Protein AF-A0A2V6B8W8-F1 (afdb_monomer_lite)

Sequence (75 aa):
DADLRSPNFFVPLSDAQARKKVNSLMRYFTTQQNKQWFSEDLFYGLMRLRATEAASPS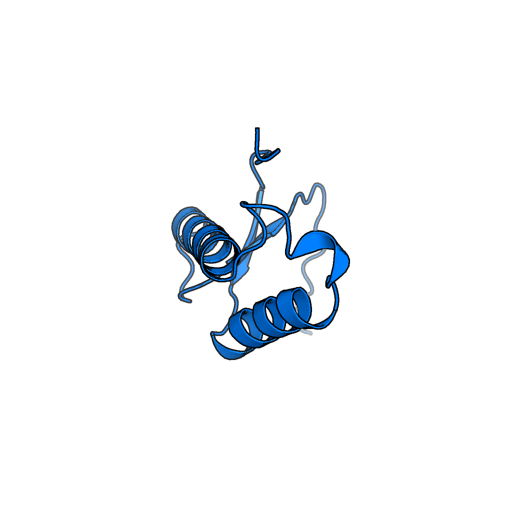RYAEAFCCRKVLLGTAN

Structure (mmCIF, N/CA/C/O backbone):
data_AF-A0A2V6B8W8-F1
#
_entry.id   AF-A0A2V6B8W8-F1
#
loop_
_atom_site.group_PDB
_atom_site.id
_atom_site.type_symbol
_atom_site.label_atom_id
_atom_site.label_alt_id
_atom_site.label_comp_id
_atom_site.label_asym_id
_atom_site.label_entity_id
_atom_site.label_seq_id
_atom_site.pdbx_PDB_ins_code
_atom_site.Cartn_x
_atom_site.Cartn_y
_atom_site.Cartn_z
_atom_site.occupancy
_atom_site.B_iso_or_equiv
_atom_site.auth_seq_id
_atom_site.auth_comp_id
_atom_site.auth_asym_id
_atom_site.auth_atom_id
_atom_site.pdbx_PDB_model_num
ATOM 1 N N . ASP A 1 1 ? 5.467 1.611 19.095 1.00 50.47 1 ASP A N 1
ATOM 2 C CA . ASP A 1 1 ? 6.458 1.255 18.072 1.00 50.47 1 ASP A CA 1
ATOM 3 C C . ASP A 1 1 ? 5.701 0.613 16.919 1.00 50.47 1 ASP A C 1
ATOM 5 O O . ASP A 1 1 ? 4.965 -0.331 17.172 1.00 50.47 1 ASP A O 1
ATOM 9 N N . ALA A 1 2 ? 5.734 1.183 15.714 1.00 62.41 2 ALA A N 1
ATOM 10 C CA . ALA A 1 2 ? 4.890 0.742 14.590 1.00 62.41 2 ALA A CA 1
ATOM 11 C C . ALA A 1 2 ? 5.371 -0.583 13.948 1.00 62.41 2 ALA A C 1
ATOM 13 O O . ALA A 1 2 ? 4.993 -0.880 12.817 1.00 62.41 2 ALA A O 1
ATOM 14 N N . ASP A 1 3 ? 6.223 -1.341 14.658 1.00 64.69 3 ASP A N 1
ATOM 15 C CA . ASP A 1 3 ? 6.936 -2.547 14.206 1.00 64.69 3 ASP A CA 1
ATOM 16 C C . ASP A 1 3 ? 7.424 -2.401 12.756 1.00 64.69 3 ASP A C 1
ATOM 18 O O . ASP A 1 3 ? 7.254 -3.278 11.906 1.00 64.69 3 ASP A O 1
ATOM 22 N N . LEU A 1 4 ? 8.016 -1.237 12.456 1.00 67.81 4 LEU A N 1
ATOM 23 C CA . LEU A 1 4 ? 8.599 -0.921 11.154 1.00 67.81 4 LEU A CA 1
ATOM 24 C C . LEU A 1 4 ? 9.960 -1.605 11.037 1.00 67.81 4 LEU A C 1
ATOM 26 O O . LEU A 1 4 ? 10.975 -0.949 10.803 1.00 67.81 4 LEU A O 1
ATOM 30 N N . ARG A 1 5 ? 9.983 -2.934 11.197 1.00 75.75 5 ARG A N 1
ATOM 31 C CA . ARG A 1 5 ? 11.128 -3.763 10.811 1.00 75.75 5 ARG A CA 1
ATOM 32 C C . ARG A 1 5 ? 11.636 -3.295 9.452 1.00 75.75 5 ARG A C 1
ATOM 34 O O . ARG A 1 5 ? 10.821 -3.017 8.575 1.00 75.75 5 ARG A O 1
ATOM 41 N N . SER A 1 6 ? 12.956 -3.201 9.291 1.00 85.19 6 SER A N 1
ATOM 42 C CA . SER A 1 6 ? 13.588 -2.749 8.049 1.00 85.19 6 SER A CA 1
ATOM 43 C C . SER A 1 6 ? 13.231 -3.716 6.915 1.00 85.19 6 SER A C 1
ATOM 45 O O . SER A 1 6 ? 13.778 -4.823 6.873 1.00 85.19 6 SER A O 1
ATOM 47 N N . PRO A 1 7 ? 12.289 -3.361 6.023 1.00 91.44 7 PRO A N 1
ATOM 48 C CA . PRO A 1 7 ? 11.909 -4.245 4.940 1.00 91.44 7 PRO A CA 1
ATOM 49 C C . PRO A 1 7 ? 13.006 -4.238 3.879 1.00 91.44 7 PRO A C 1
ATOM 51 O O . PRO A 1 7 ? 13.782 -3.291 3.766 1.00 91.44 7 PRO A O 1
ATOM 54 N N . ASN A 1 8 ? 13.075 -5.308 3.094 1.00 93.75 8 ASN A N 1
ATOM 55 C CA . ASN A 1 8 ? 14.118 -5.484 2.082 1.00 93.75 8 ASN A CA 1
ATOM 56 C C . ASN A 1 8 ? 13.563 -5.750 0.678 1.00 93.75 8 ASN A C 1
ATOM 58 O O . ASN A 1 8 ? 14.332 -5.943 -0.259 1.00 93.75 8 ASN A O 1
ATOM 62 N N . PHE A 1 9 ? 12.239 -5.771 0.526 1.00 95.50 9 PHE A N 1
ATOM 63 C CA . PHE A 1 9 ? 11.577 -5.993 -0.748 1.00 95.50 9 PHE A CA 1
ATOM 64 C C . PHE A 1 9 ? 10.424 -5.013 -0.912 1.00 95.50 9 PHE A C 1
ATOM 66 O O . PHE A 1 9 ? 9.519 -4.971 -0.081 1.00 95.50 9 PHE A O 1
ATOM 73 N N . PHE A 1 10 ? 10.461 -4.225 -1.981 1.00 96.75 10 PHE A N 1
ATOM 74 C CA . PHE A 1 10 ? 9.522 -3.136 -2.216 1.00 96.75 10 PHE A CA 1
ATOM 75 C C . PHE A 1 10 ? 8.822 -3.325 -3.553 1.00 96.75 10 PHE A C 1
ATOM 77 O O . PHE A 1 10 ? 9.454 -3.673 -4.550 1.00 96.75 10 PHE A O 1
ATOM 84 N N . VAL A 1 11 ? 7.516 -3.077 -3.573 1.00 96.94 11 VAL A N 1
ATOM 85 C CA . VAL A 1 11 ? 6.682 -3.214 -4.768 1.00 96.94 11 VAL A CA 1
ATOM 86 C C . VAL A 1 11 ? 6.004 -1.875 -5.050 1.00 96.94 11 VAL A C 1
ATOM 88 O O . VAL A 1 11 ? 5.154 -1.457 -4.256 1.00 96.94 11 VAL A O 1
ATOM 91 N N . PRO A 1 12 ? 6.355 -1.192 -6.157 1.00 98.12 12 PRO A N 1
ATOM 92 C CA . PRO A 1 12 ? 5.658 0.006 -6.604 1.00 98.12 12 PRO A CA 1
ATOM 93 C C . PRO A 1 12 ? 4.164 -0.255 -6.792 1.00 98.12 12 PRO A C 1
ATOM 95 O O . PRO A 1 12 ? 3.759 -1.258 -7.380 1.00 98.12 12 PRO A O 1
ATOM 98 N N . LEU A 1 13 ? 3.340 0.674 -6.320 1.00 98.38 13 LEU A N 1
ATOM 99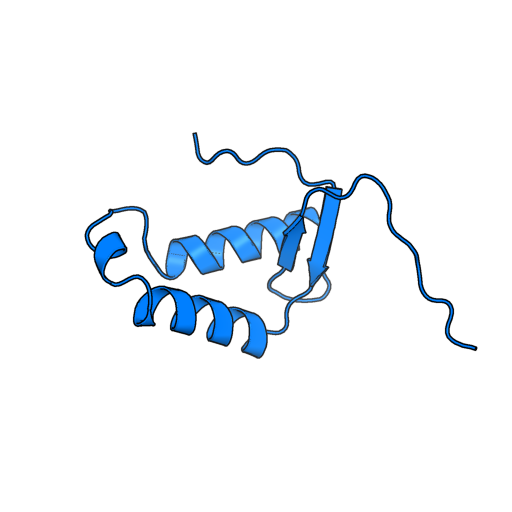 C CA . LEU A 1 13 ? 1.903 0.684 -6.550 1.00 98.38 13 LEU A CA 1
ATOM 100 C C . LEU A 1 13 ? 1.519 1.816 -7.498 1.00 98.38 13 LEU A C 1
ATOM 102 O O . LEU A 1 13 ? 2.045 2.927 -7.409 1.00 98.38 13 LEU A O 1
ATOM 106 N N . SER A 1 14 ? 0.532 1.550 -8.348 1.00 98.25 14 SER A N 1
ATOM 107 C CA . SER A 1 14 ? -0.249 2.595 -9.013 1.00 98.25 14 SER A CA 1
ATOM 108 C C . SER A 1 14 ? -1.166 3.314 -8.016 1.00 98.25 14 SER A C 1
ATOM 110 O O . SER A 1 14 ? -1.598 2.737 -7.013 1.00 98.25 14 SER A O 1
ATOM 112 N N . ASP A 1 15 ? -1.556 4.552 -8.324 1.00 98.06 15 ASP A N 1
ATOM 113 C CA . ASP A 1 15 ? -2.541 5.303 -7.534 1.00 98.06 15 ASP A CA 1
ATOM 114 C C . ASP A 1 15 ? -3.878 4.560 -7.394 1.00 98.06 15 ASP A C 1
ATOM 116 O O . ASP A 1 15 ? -4.526 4.628 -6.349 1.00 98.06 15 ASP A O 1
ATOM 120 N N . ALA A 1 16 ? -4.284 3.804 -8.420 1.00 98.50 16 ALA A N 1
ATOM 121 C CA . ALA A 1 16 ? -5.492 2.984 -8.374 1.00 98.50 16 ALA A CA 1
ATOM 122 C C . ALA A 1 16 ? -5.379 1.848 -7.343 1.00 98.50 16 ALA A C 1
ATOM 124 O O . ALA A 1 16 ? -6.326 1.606 -6.592 1.00 98.50 16 ALA A O 1
ATOM 125 N N . GLN A 1 17 ? -4.223 1.177 -7.261 1.00 98.56 17 GLN A N 1
ATOM 126 C CA . GLN A 1 17 ? -3.968 0.139 -6.256 1.00 98.56 17 GLN A CA 1
ATOM 127 C C . GLN A 1 17 ? -3.924 0.726 -4.843 1.00 98.56 17 GLN A C 1
ATOM 129 O O . GLN A 1 17 ? -4.589 0.193 -3.953 1.00 98.56 17 GLN A O 1
ATOM 134 N N . ALA A 1 18 ? -3.213 1.840 -4.649 1.00 98.56 18 ALA A N 1
ATOM 135 C CA . ALA A 1 18 ? -3.130 2.524 -3.359 1.00 98.56 18 ALA A CA 1
ATOM 136 C C . ALA A 1 18 ? -4.523 2.946 -2.860 1.00 98.56 18 ALA A C 1
ATOM 138 O O . ALA A 1 18 ? -4.917 2.619 -1.740 1.00 98.56 18 ALA A O 1
ATOM 139 N N . ARG A 1 19 ? -5.322 3.580 -3.728 1.00 98.62 19 ARG A N 1
ATOM 140 C CA . ARG A 1 19 ? -6.701 3.982 -3.414 1.00 98.62 19 ARG A CA 1
ATOM 141 C C . ARG A 1 19 ? -7.594 2.791 -3.100 1.00 98.62 19 ARG A C 1
ATOM 143 O O . ARG A 1 19 ? -8.329 2.811 -2.116 1.00 98.62 19 ARG A O 1
ATOM 150 N N . LYS A 1 20 ? -7.529 1.733 -3.915 1.00 98.75 20 LYS A N 1
ATOM 151 C CA . LYS A 1 20 ? -8.306 0.510 -3.682 1.00 98.75 20 LYS A CA 1
ATOM 152 C C . LYS A 1 20 ? -7.955 -0.116 -2.331 1.00 98.75 20 LYS A C 1
ATOM 154 O O . LYS A 1 20 ? -8.867 -0.542 -1.620 1.00 98.75 20 LYS A O 1
ATOM 159 N N . LYS A 1 21 ? -6.668 -0.147 -1.964 1.00 98.50 21 LYS A N 1
ATOM 160 C CA . LYS A 1 21 ? -6.204 -0.638 -0.660 1.00 98.50 21 LYS A CA 1
ATOM 161 C C . LYS A 1 21 ? -6.809 0.182 0.480 1.00 98.50 21 LYS A C 1
ATOM 163 O O . LYS A 1 21 ? -7.471 -0.399 1.336 1.00 98.50 21 LYS A O 1
ATOM 168 N N . VAL A 1 22 ? -6.643 1.505 0.465 1.00 98.62 22 VAL A N 1
ATOM 169 C CA . VAL A 1 22 ? -7.141 2.384 1.539 1.00 98.62 22 VAL A CA 1
ATOM 170 C C . VAL A 1 22 ? -8.663 2.307 1.670 1.00 98.62 22 VAL A C 1
ATOM 172 O O . VAL A 1 22 ? -9.163 2.053 2.763 1.00 98.62 22 VAL A O 1
ATOM 175 N N . A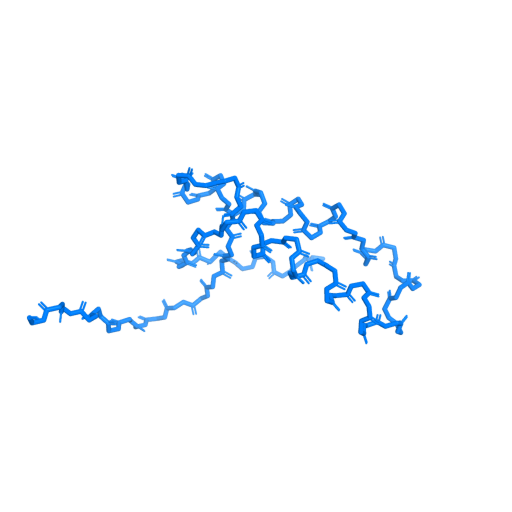SN A 1 23 ? -9.403 2.380 0.560 1.00 98.50 23 ASN A N 1
ATOM 176 C CA . ASN A 1 23 ? -10.863 2.248 0.581 1.00 98.50 23 ASN A CA 1
ATOM 177 C C . ASN A 1 23 ? -11.316 0.908 1.182 1.00 98.50 23 ASN A C 1
ATOM 179 O O . ASN A 1 23 ? -12.320 0.849 1.890 1.00 98.50 23 ASN A O 1
ATOM 183 N N . SER A 1 24 ? -10.583 -0.174 0.908 1.00 98.62 24 SER A N 1
ATOM 184 C CA . SER A 1 24 ? -10.893 -1.494 1.467 1.00 98.62 24 SER A CA 1
ATOM 185 C C . SER A 1 24 ? -10.642 -1.540 2.975 1.00 98.62 24 SER A C 1
ATOM 187 O O . SER A 1 24 ? -11.467 -2.086 3.706 1.00 98.62 24 SER A O 1
ATOM 189 N N . LEU A 1 25 ? -9.550 -0.931 3.452 1.00 98.06 25 LEU A N 1
ATOM 190 C CA . LEU A 1 25 ? -9.255 -0.826 4.883 1.00 98.06 25 LEU A CA 1
ATOM 191 C C . LEU A 1 25 ? -10.372 -0.074 5.615 1.00 98.06 25 LEU A C 1
ATOM 193 O O . LEU A 1 25 ? -10.948 -0.603 6.564 1.00 98.06 25 LEU A O 1
ATOM 197 N N . MET A 1 26 ? -10.747 1.105 5.114 1.00 97.81 26 MET A N 1
ATOM 198 C CA . MET A 1 26 ? -11.781 1.931 5.742 1.00 97.81 26 MET A CA 1
ATOM 199 C C . MET A 1 26 ? -13.161 1.266 5.732 1.00 97.81 26 MET A C 1
ATOM 201 O O . MET A 1 26 ? -13.913 1.402 6.698 1.00 97.81 26 MET A O 1
ATOM 205 N N . ARG A 1 27 ? -13.488 0.519 4.669 1.00 98.00 27 ARG A N 1
ATOM 206 C CA . ARG A 1 27 ? -14.790 -0.139 4.514 1.00 98.00 27 ARG A CA 1
ATOM 207 C C . ARG A 1 27 ? -14.959 -1.372 5.397 1.00 98.00 27 ARG A C 1
ATOM 209 O O . ARG A 1 27 ? -16.043 -1.574 5.934 1.00 98.00 27 ARG A O 1
ATOM 216 N N . TYR A 1 28 ? -13.941 -2.226 5.491 1.00 98.38 28 TYR A N 1
ATOM 217 C CA . TYR A 1 28 ? -14.118 -3.572 6.052 1.00 98.38 28 TYR A CA 1
ATOM 218 C C . TYR A 1 28 ? -13.613 -3.730 7.490 1.00 98.38 28 TYR A C 1
ATOM 220 O O . TYR A 1 28 ? -14.058 -4.641 8.182 1.00 98.38 28 TYR A O 1
ATOM 228 N N . PHE A 1 29 ? -12.745 -2.842 7.982 1.00 97.50 29 PHE A N 1
ATOM 229 C CA . PHE A 1 29 ? -12.195 -2.923 9.342 1.00 97.50 29 PHE A CA 1
ATOM 230 C C . PHE A 1 29 ? -12.886 -1.940 10.293 1.00 97.50 29 PHE A C 1
ATOM 232 O O . PHE A 1 29 ? -12.247 -1.146 10.981 1.00 97.50 29 PHE A O 1
ATOM 239 N N . THR A 1 30 ? -14.217 -1.999 10.351 1.00 95.88 30 THR A N 1
ATOM 240 C CA . THR A 1 30 ? -15.046 -1.063 11.132 1.00 95.88 30 THR A CA 1
ATOM 241 C C . THR A 1 30 ? -14.687 -1.035 12.619 1.00 95.88 30 THR A C 1
ATOM 243 O O . THR A 1 30 ? -14.650 0.031 13.225 1.00 95.88 30 THR A O 1
ATOM 246 N N . THR A 1 31 ? -14.317 -2.176 13.207 1.00 97.00 31 THR A N 1
ATOM 247 C CA . THR A 1 31 ? -13.900 -2.263 14.621 1.00 97.00 31 THR A CA 1
ATOM 248 C C . THR A 1 31 ? -12.609 -1.500 14.930 1.00 97.00 31 THR A C 1
ATOM 250 O O . THR A 1 31 ? -12.339 -1.201 16.094 1.00 97.00 31 THR A O 1
ATOM 253 N N . GLN A 1 32 ? -11.810 -1.173 13.910 1.00 97.44 32 GLN A N 1
ATOM 254 C CA . GLN A 1 32 ? -10.570 -0.415 14.058 1.00 97.44 32 GLN A CA 1
ATOM 255 C C . GLN A 1 32 ? -10.776 1.099 13.938 1.00 97.44 32 GLN A C 1
ATOM 257 O O . GLN A 1 32 ? -9.909 1.842 14.382 1.00 97.44 32 GLN A O 1
ATOM 262 N N . GLN A 1 33 ? -11.916 1.575 13.421 1.00 93.19 33 GLN A N 1
ATOM 263 C CA . GLN A 1 33 ? -12.154 3.003 13.140 1.00 93.19 33 GLN A CA 1
ATOM 264 C C . GLN A 1 33 ? -12.053 3.911 14.378 1.00 93.19 33 GLN A C 1
ATOM 266 O O . GLN A 1 33 ? -11.711 5.080 14.254 1.00 93.19 33 GLN A O 1
ATOM 271 N N . ASN A 1 34 ? -12.287 3.379 15.583 1.00 95.00 34 ASN A N 1
ATOM 272 C CA . ASN A 1 34 ? -12.145 4.133 16.837 1.00 95.00 34 ASN A CA 1
ATOM 273 C C . ASN A 1 34 ? -10.689 4.267 17.317 1.00 95.00 34 ASN A C 1
ATOM 275 O O . ASN A 1 34 ? -10.431 4.846 18.372 1.00 95.00 34 ASN A O 1
ATOM 279 N N . LYS A 1 35 ? -9.719 3.679 16.610 1.00 96.50 35 LYS A N 1
ATOM 280 C CA . LYS A 1 35 ? -8.301 3.797 16.951 1.00 96.50 35 LYS A CA 1
ATOM 281 C C . LYS A 1 35 ? -7.731 5.039 16.276 1.00 96.50 35 LYS A C 1
ATOM 283 O O . LYS A 1 35 ? -7.816 5.165 15.064 1.00 96.50 35 LYS A O 1
ATOM 288 N N . GLN A 1 36 ? -7.061 5.896 17.047 1.00 95.00 36 GLN A N 1
ATOM 289 C CA . GLN A 1 36 ? -6.454 7.137 16.542 1.00 95.00 36 GLN A CA 1
ATOM 290 C C . GLN A 1 36 ? -5.517 6.920 15.337 1.00 95.00 36 GLN A C 1
ATOM 292 O O . GLN A 1 36 ? -5.388 7.800 14.497 1.00 95.00 36 GLN A O 1
ATOM 297 N N . TRP A 1 37 ? -4.859 5.762 15.248 1.00 93.69 37 TRP A N 1
ATOM 298 C CA . TRP A 1 37 ? -3.958 5.436 14.142 1.00 93.69 37 TRP A CA 1
ATOM 299 C C . TRP A 1 37 ? -4.684 4.949 12.877 1.00 93.69 37 TRP A C 1
ATOM 301 O O . TRP A 1 37 ? -4.073 4.892 11.817 1.00 93.69 37 TRP A O 1
ATOM 311 N N . PHE A 1 38 ? -5.952 4.536 12.956 1.00 96.81 38 PHE A N 1
ATOM 312 C CA . PHE A 1 38 ? -6.651 3.902 11.837 1.00 96.81 38 PHE A CA 1
ATOM 313 C C . PHE A 1 38 ? -7.242 4.956 10.897 1.00 96.81 38 PHE A C 1
ATOM 315 O O . PHE A 1 38 ? -8.442 5.229 10.910 1.00 96.81 38 PHE A O 1
ATOM 322 N N . SER A 1 39 ? -6.382 5.572 10.091 1.00 97.25 39 SER A N 1
ATOM 323 C CA . SER A 1 39 ? -6.747 6.697 9.238 1.00 97.25 39 SER A CA 1
ATOM 324 C C . SER A 1 39 ? -6.156 6.582 7.833 1.00 97.25 39 SER A C 1
ATOM 326 O O . SER A 1 39 ? -5.103 5.978 7.609 1.00 97.25 39 SER A O 1
ATOM 328 N N . GLU A 1 40 ? -6.853 7.160 6.852 1.00 98.25 40 GLU A N 1
ATOM 329 C CA . GLU A 1 40 ? -6.434 7.119 5.448 1.00 98.25 40 GLU A CA 1
ATOM 330 C C . GLU A 1 40 ? -5.056 7.748 5.232 1.00 98.25 40 GLU A C 1
ATOM 332 O O . GLU A 1 40 ? -4.222 7.197 4.512 1.00 98.25 40 GLU A O 1
ATOM 337 N N . ASP A 1 41 ? -4.811 8.892 5.867 1.00 97.88 41 ASP A N 1
ATOM 338 C CA . ASP A 1 41 ? -3.558 9.636 5.787 1.00 97.88 41 ASP A CA 1
ATOM 339 C C . ASP A 1 41 ? -2.379 8.832 6.339 1.00 97.88 41 ASP A C 1
ATOM 341 O O . ASP A 1 41 ? -1.313 8.853 5.722 1.00 97.88 41 ASP A O 1
ATOM 345 N N . LEU A 1 42 ? -2.568 8.042 7.405 1.00 96.88 42 LEU A N 1
ATOM 346 C CA . LEU A 1 42 ? -1.528 7.128 7.879 1.00 96.88 42 LEU A CA 1
ATOM 347 C C . LEU A 1 42 ? -1.209 6.069 6.819 1.00 96.88 42 LEU A C 1
ATOM 349 O O . LEU A 1 42 ? -0.038 5.833 6.517 1.00 96.88 42 LEU A O 1
ATOM 353 N N . PHE A 1 43 ? -2.226 5.437 6.225 1.00 97.56 43 PHE A N 1
ATOM 354 C CA . PHE A 1 43 ? -2.011 4.392 5.221 1.00 97.56 43 PHE A CA 1
ATOM 355 C C . PHE A 1 43 ? -1.330 4.930 3.960 1.00 97.56 43 PHE A C 1
ATOM 357 O O . PHE A 1 43 ? -0.377 4.322 3.466 1.00 97.56 43 PHE A O 1
ATOM 364 N N . TYR A 1 44 ? -1.765 6.088 3.456 1.00 98.56 44 TYR A N 1
ATOM 365 C CA . TYR A 1 44 ? -1.100 6.750 2.334 1.00 98.56 44 TYR A CA 1
ATOM 366 C C . TYR A 1 44 ? 0.310 7.222 2.696 1.00 98.56 44 TYR A C 1
ATOM 368 O O . TYR A 1 44 ? 1.226 7.067 1.886 1.00 98.56 44 TYR A O 1
ATOM 376 N N . GLY A 1 45 ? 0.496 7.777 3.894 1.00 97.62 45 GLY A N 1
ATOM 377 C CA . GLY A 1 45 ? 1.784 8.242 4.399 1.00 97.62 45 GLY A CA 1
ATOM 378 C C . GLY A 1 45 ? 2.799 7.108 4.486 1.00 97.62 45 GLY A C 1
ATOM 379 O O . GLY A 1 45 ? 3.908 7.239 3.972 1.00 97.62 45 GLY A O 1
ATOM 380 N N . LEU A 1 46 ? 2.397 5.956 5.027 1.00 96.44 46 LEU A N 1
ATOM 381 C CA . LEU A 1 46 ? 3.254 4.776 5.093 1.00 96.44 46 LEU A CA 1
ATOM 382 C C . LEU A 1 46 ? 3.656 4.297 3.694 1.00 96.44 46 LEU A C 1
ATOM 384 O O . LEU A 1 46 ? 4.845 4.134 3.430 1.00 96.44 46 LEU A O 1
ATOM 388 N N . MET A 1 47 ? 2.700 4.147 2.770 1.00 97.81 47 MET A N 1
ATOM 389 C CA . MET A 1 47 ? 3.013 3.776 1.383 1.00 97.81 47 MET A CA 1
ATOM 390 C C . MET A 1 47 ? 3.941 4.789 0.702 1.00 97.81 47 MET A C 1
ATOM 392 O O . MET A 1 47 ? 4.770 4.418 -0.131 1.00 97.81 47 MET A O 1
ATOM 396 N N . ARG A 1 48 ? 3.812 6.079 1.038 1.00 97.94 48 ARG A N 1
ATOM 397 C CA . ARG A 1 48 ? 4.665 7.136 0.493 1.00 97.94 48 ARG A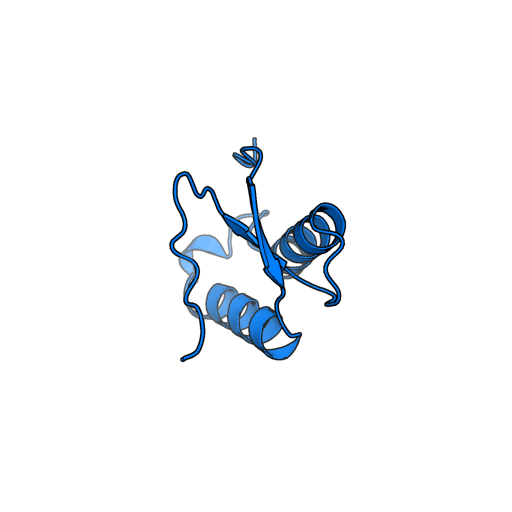 CA 1
ATOM 398 C C . ARG A 1 48 ? 6.094 7.031 1.015 1.00 97.94 48 ARG A C 1
ATOM 400 O O . ARG A 1 48 ? 7.017 7.144 0.215 1.00 97.94 48 ARG A O 1
ATOM 407 N N . LEU A 1 49 ? 6.274 6.772 2.311 1.00 96.00 49 LEU A N 1
ATOM 408 C CA . LEU A 1 49 ? 7.592 6.529 2.905 1.00 96.00 49 LEU A CA 1
ATOM 409 C C . LEU A 1 49 ? 8.284 5.341 2.236 1.00 96.00 49 LEU A C 1
ATOM 411 O O . LEU A 1 49 ? 9.434 5.459 1.829 1.00 96.00 49 LEU A O 1
ATOM 415 N N . ARG A 1 50 ? 7.559 4.240 2.010 1.00 96.50 50 ARG A N 1
ATOM 416 C CA . ARG A 1 50 ? 8.108 3.066 1.314 1.00 96.50 50 ARG A CA 1
ATOM 417 C C . ARG A 1 50 ? 8.493 3.360 -0.132 1.00 96.50 50 ARG A C 1
ATOM 419 O O . ARG A 1 50 ? 9.514 2.869 -0.601 1.00 96.50 50 ARG A O 1
ATOM 426 N N . ALA A 1 51 ? 7.711 4.179 -0.835 1.00 97.75 51 ALA A N 1
ATOM 427 C CA . ALA A 1 51 ? 8.065 4.602 -2.188 1.00 97.75 51 ALA A CA 1
ATOM 428 C C . ALA A 1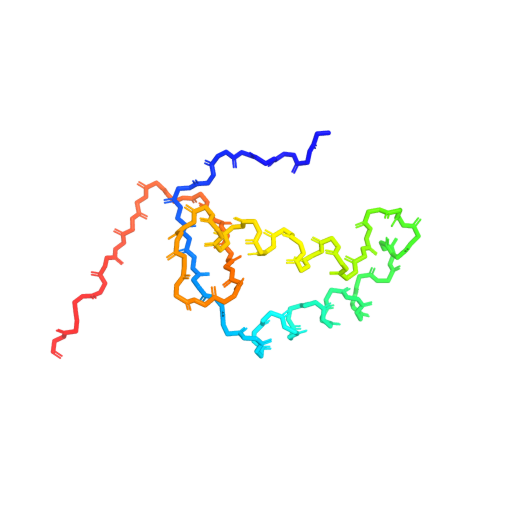 51 ? 9.366 5.419 -2.194 1.00 97.75 51 ALA A C 1
ATOM 430 O O . ALA A 1 51 ? 10.205 5.218 -3.067 1.00 97.75 51 ALA A O 1
ATOM 431 N N . THR A 1 52 ? 9.543 6.305 -1.209 1.00 96.81 52 THR A N 1
ATOM 432 C CA . THR A 1 52 ? 10.773 7.088 -1.033 1.00 96.81 52 THR A CA 1
ATOM 433 C C . THR A 1 52 ? 11.970 6.192 -0.706 1.00 96.81 52 THR A C 1
ATOM 435 O O . THR A 1 52 ? 13.005 6.331 -1.348 1.00 96.81 52 THR A O 1
ATOM 438 N N . GLU A 1 53 ? 11.827 5.249 0.232 1.00 94.94 53 GLU A N 1
ATOM 439 C CA . GLU A 1 53 ? 12.879 4.280 0.596 1.00 94.94 53 GLU A CA 1
ATOM 440 C C . GLU A 1 53 ? 13.357 3.459 -0.611 1.00 94.94 53 GLU A C 1
ATOM 442 O O . GLU A 1 53 ? 14.551 3.220 -0.767 1.00 94.94 53 GLU A O 1
ATOM 447 N N . ALA A 1 54 ? 12.431 3.060 -1.485 1.00 94.94 54 ALA A N 1
ATOM 448 C CA . ALA A 1 54 ? 12.723 2.250 -2.664 1.00 94.94 54 ALA A CA 1
ATOM 449 C C . ALA A 1 54 ? 13.183 3.053 -3.892 1.00 94.94 54 ALA A C 1
ATOM 451 O O . ALA A 1 54 ? 13.407 2.450 -4.941 1.00 94.94 54 ALA A O 1
ATOM 452 N N . ALA A 1 55 ? 13.237 4.391 -3.809 1.00 96.00 55 ALA A N 1
ATOM 453 C CA . ALA A 1 55 ? 13.343 5.273 -4.977 1.00 96.00 55 ALA A CA 1
ATOM 454 C C . ALA A 1 55 ? 12.355 4.872 -6.098 1.00 96.00 55 ALA A C 1
ATOM 456 O O . ALA A 1 55 ? 12.699 4.814 -7.279 1.00 96.00 55 ALA A O 1
ATOM 457 N N . SER A 1 56 ? 11.121 4.538 -5.704 1.00 95.94 56 SER A N 1
ATOM 458 C CA . SER A 1 56 ? 10.097 3.998 -6.597 1.00 95.94 56 SER A CA 1
ATOM 459 C C . SER A 1 56 ? 9.771 4.978 -7.731 1.00 95.94 56 SER A C 1
ATOM 461 O O . SER A 1 56 ? 9.608 6.175 -7.471 1.00 95.94 56 SER A O 1
ATOM 463 N N . PRO A 1 57 ? 9.573 4.495 -8.974 1.00 95.12 57 PRO A N 1
ATOM 464 C CA . PRO A 1 57 ? 9.091 5.332 -10.072 1.00 95.12 57 PRO A CA 1
ATOM 465 C C . PRO A 1 57 ? 7.640 5.796 -9.869 1.00 95.12 57 PRO A C 1
ATOM 467 O O . PRO A 1 57 ? 7.195 6.738 -10.520 1.00 95.12 57 PRO A O 1
ATOM 470 N N . SER A 1 58 ? 6.885 5.140 -8.983 1.00 97.00 58 SER A N 1
ATOM 471 C CA . SER A 1 58 ? 5.522 5.532 -8.632 1.00 97.00 58 SER A CA 1
ATOM 472 C C . SER A 1 58 ? 5.456 6.244 -7.280 1.00 97.00 58 SER A C 1
ATOM 474 O O . SER A 1 58 ? 6.353 6.160 -6.439 1.00 97.00 58 SER A O 1
ATOM 476 N N . ARG A 1 59 ? 4.339 6.940 -7.037 1.00 97.69 59 ARG A N 1
ATOM 477 C CA . ARG A 1 59 ? 4.130 7.726 -5.814 1.00 97.69 59 ARG A CA 1
ATOM 478 C C . ARG A 1 59 ? 4.074 6.876 -4.541 1.00 97.69 59 ARG A C 1
ATOM 480 O O . ARG A 1 59 ? 4.435 7.377 -3.475 1.00 97.69 59 ARG A O 1
ATOM 487 N N . TYR A 1 60 ? 3.634 5.627 -4.652 1.00 98.62 60 TYR A N 1
ATOM 488 C CA . TYR A 1 60 ? 3.362 4.724 -3.536 1.00 98.62 60 TYR A CA 1
ATOM 489 C C . TYR A 1 60 ? 4.078 3.393 -3.735 1.00 98.62 60 TYR A C 1
ATOM 491 O O . TYR A 1 60 ? 4.193 2.918 -4.860 1.00 98.62 60 TYR A O 1
ATOM 499 N N . ALA A 1 61 ? 4.506 2.760 -2.649 1.00 98.25 61 ALA A N 1
ATOM 500 C CA . ALA A 1 61 ? 4.982 1.385 -2.673 1.00 98.25 61 ALA A CA 1
ATOM 501 C C . ALA A 1 61 ? 4.546 0.645 -1.408 1.00 98.25 61 ALA A C 1
ATOM 503 O O . ALA A 1 61 ? 4.266 1.254 -0.377 1.00 98.25 61 ALA A O 1
ATOM 504 N N . GLU A 1 62 ? 4.519 -0.678 -1.489 1.00 97.31 62 GLU A N 1
ATOM 505 C CA . GLU A 1 62 ? 4.430 -1.554 -0.322 1.00 97.31 62 GLU A CA 1
ATOM 506 C C . GLU A 1 62 ? 5.788 -2.161 -0.035 1.00 97.31 62 GLU A C 1
ATOM 508 O O . GLU A 1 62 ? 6.575 -2.394 -0.953 1.00 97.31 62 GLU A O 1
ATOM 513 N N . ALA A 1 63 ? 6.042 -2.444 1.236 1.00 95.44 63 ALA A N 1
ATOM 514 C CA . ALA A 1 63 ? 7.284 -3.043 1.676 1.00 95.44 63 ALA A CA 1
ATOM 515 C C . ALA A 1 63 ? 7.020 -4.368 2.393 1.00 95.44 63 ALA A C 1
ATOM 517 O O . ALA A 1 63 ? 6.069 -4.501 3.163 1.00 95.44 63 ALA A O 1
ATOM 518 N N . PHE A 1 64 ? 7.882 -5.342 2.133 1.00 93.81 64 PHE A N 1
ATOM 519 C CA . PHE A 1 64 ? 7.772 -6.714 2.599 1.00 93.81 64 PHE A CA 1
ATOM 520 C C . PHE A 1 64 ? 9.132 -7.214 3.094 1.00 93.81 64 PHE A C 1
ATOM 522 O O . PHE A 1 64 ? 10.192 -6.715 2.706 1.00 93.81 64 PHE A O 1
ATOM 529 N N . CYS A 1 65 ? 9.092 -8.257 3.921 1.00 93.56 65 CYS A N 1
ATOM 530 C CA . CYS A 1 65 ? 10.271 -9.029 4.293 1.00 93.56 65 CYS A CA 1
ATOM 531 C C . CYS A 1 65 ? 10.370 -10.256 3.383 1.00 93.56 65 CYS A C 1
ATOM 533 O O . CYS A 1 65 ? 9.513 -11.138 3.428 1.00 93.56 65 CYS A O 1
ATOM 535 N N . CYS A 1 66 ? 11.427 -10.335 2.583 1.00 93.94 66 CYS A N 1
ATOM 536 C CA . CYS A 1 66 ? 11.681 -11.442 1.672 1.00 93.94 66 CYS A CA 1
ATOM 537 C C . CYS A 1 66 ? 13.080 -12.017 1.919 1.00 93.94 66 CYS A C 1
ATOM 539 O O . CYS A 1 66 ? 14.083 -11.325 1.762 1.00 93.94 66 CYS A O 1
ATOM 541 N N . ARG A 1 67 ? 13.172 -13.297 2.301 1.00 95.69 67 ARG A N 1
ATOM 542 C CA . ARG A 1 67 ? 14.471 -13.984 2.447 1.00 95.69 67 ARG A CA 1
ATOM 543 C C . ARG A 1 67 ? 14.963 -14.595 1.132 1.00 95.69 67 ARG A C 1
ATOM 545 O O . ARG A 1 67 ? 16.166 -14.682 0.915 1.00 95.69 67 ARG A O 1
ATOM 552 N N . LYS A 1 68 ? 14.046 -15.086 0.298 1.00 95.19 68 LYS A N 1
ATOM 553 C CA . LYS A 1 68 ? 14.331 -15.748 -0.980 1.00 95.19 68 LYS A CA 1
ATOM 554 C C . LYS A 1 68 ? 13.257 -15.335 -1.981 1.00 95.19 68 LYS A C 1
ATOM 556 O O . LYS A 1 68 ? 12.078 -15.451 -1.662 1.00 95.19 68 LYS A O 1
ATOM 561 N N . VAL A 1 69 ? 13.664 -14.904 -3.171 1.00 93.81 69 VAL A N 1
ATOM 562 C CA . VAL A 1 69 ? 12.765 -14.578 -4.284 1.00 93.81 69 VAL A CA 1
ATOM 563 C C . VAL A 1 69 ? 13.142 -15.433 -5.488 1.00 93.81 69 VAL A C 1
ATOM 565 O O . VAL A 1 69 ? 14.325 -15.599 -5.779 1.00 93.81 69 VAL A O 1
ATOM 568 N N . LEU A 1 70 ? 12.143 -15.993 -6.167 1.00 93.31 70 LEU A N 1
ATOM 569 C CA . LEU A 1 70 ? 12.330 -16.588 -7.484 1.00 93.31 70 LEU A CA 1
ATOM 570 C C . LEU A 1 70 ? 11.950 -15.531 -8.515 1.00 93.31 70 LEU A C 1
ATOM 572 O O . LEU A 1 70 ? 10.800 -15.094 -8.558 1.00 93.31 70 LEU A O 1
ATOM 576 N N . LEU A 1 71 ? 12.916 -15.104 -9.319 1.00 90.25 71 LEU A N 1
ATOM 577 C CA . LEU A 1 71 ? 12.647 -14.200 -10.427 1.00 90.25 71 LEU A CA 1
ATOM 578 C C . LEU A 1 71 ? 12.199 -15.042 -11.616 1.00 90.25 71 LEU A C 1
ATOM 580 O O . LEU A 1 71 ? 12.944 -15.898 -12.089 1.00 90.25 71 LEU A O 1
ATOM 584 N N . GLY A 1 72 ? 10.969 -14.817 -12.071 1.00 84.62 72 GLY A N 1
ATOM 585 C CA . GLY A 1 72 ? 10.525 -15.374 -13.339 1.00 84.62 72 GLY A CA 1
ATOM 586 C C . GLY A 1 72 ? 11.306 -14.707 -14.464 1.00 84.62 72 GLY A C 1
ATOM 587 O O . GLY A 1 72 ? 11.229 -13.491 -14.626 1.00 84.62 72 GLY A O 1
ATOM 588 N N . TH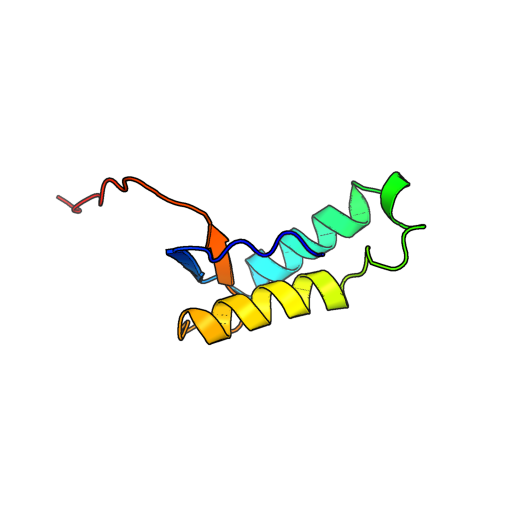R A 1 73 ? 12.057 -15.483 -15.236 1.00 77.06 73 THR A N 1
ATOM 589 C CA . THR A 1 73 ? 12.495 -15.053 -16.562 1.00 77.06 73 THR A CA 1
ATOM 590 C C . THR A 1 73 ? 11.346 -15.326 -17.520 1.00 77.06 73 THR A C 1
ATOM 592 O O . THR A 1 73 ? 10.833 -16.445 -17.557 1.00 77.06 73 THR A O 1
ATOM 595 N N . ALA A 1 74 ? 10.899 -14.311 -18.257 1.00 72.62 74 ALA A N 1
ATOM 596 C CA . ALA A 1 74 ? 10.016 -14.557 -19.389 1.00 72.62 74 ALA A CA 1
ATOM 597 C C . ALA A 1 74 ? 10.788 -15.421 -20.401 1.00 72.62 74 ALA A C 1
ATOM 599 O O . ALA A 1 74 ? 11.906 -15.056 -20.768 1.00 72.62 74 ALA A O 1
ATOM 600 N N . ASN A 1 75 ? 10.222 -16.572 -20.769 1.00 58.94 75 ASN A N 1
ATOM 601 C CA . ASN A 1 75 ? 10.637 -17.309 -21.963 1.00 58.94 75 ASN A CA 1
ATOM 602 C C . ASN A 1 75 ? 10.057 -16.631 -23.203 1.00 58.94 75 ASN A C 1
ATOM 604 O O . ASN A 1 75 ? 8.902 -16.153 -23.104 1.00 58.94 75 ASN A O 1
#

Secondary structure (DSSP, 8-state):
--------EEEEE-HHHHHHHHHHHHHH-GGGTTSTT--HHHHHHHHHHHHHHTT-SSSEEEEE--S--PPPPP-

Radius of gyration: 14.24 Å; chains: 1; bounding box: 30×27×40 Å

Foldseek 3Di:
DPPPDPFDDKADDDPVRLVVVLVCQVPPPVVCPPPPCSDSCNSLVVQQVRCVVVVNPHNGMDTDHDPDDDDDDDD

pLDDT: mean 93.04, std 10.01, range [50.47, 98.75]